Protein AF-A0A1Y1L0I5-F1 (afdb_monomer_lite)

InterPro domains:
  IPR011993 PH-like domain superfamily [G3DSA:2.30.29.30] (105-166)
  IPR036865 CRAL-TRIO lipid binding domain superfamily [G3DSA:3.40.525.10] (1-104)

Organism: Photinus pyralis (NCBI:txid7054)

Sequence (166 aa):
KIASRLWHEPFGLFIDATCYNGRSEPSDEFFSKLDLLTPSELSRNFSRIYIYNMNSAFKRCFRRLLRNSTRDGSSVFHPDNVEYYLIGSLQDLQVHFHLSQLHLPKETISVVTETRFMFQTITRLSKSKGKVEVVIKVGSQFLQITTVKKQEVLSGLRLSSVINDI

pLDDT: mean 91.81, std 6.01, range [60.41, 98.06]

Foldseek 3Di:
DVVVVVLVAADEDEAECPPVPLPPQDDLVVLVVVQVPDDPSNLVRHAEYEYEQAAPNNLVSVLSNQVNQVVDPSGSPDCVSYPYHAHYDPVSVVVPDDVVPDPDDPSSVQQHPFFDDKDAQDWDADPVPGTFGWIWTDGPPDIWTWGPDWDASDPPSPDTYIHIDD

Structure (mmCIF, N/CA/C/O backbone):
data_AF-A0A1Y1L0I5-F1
#
_entry.id   AF-A0A1Y1L0I5-F1
#
loop_
_atom_site.group_PDB
_atom_site.id
_atom_site.type_symbol
_atom_site.label_atom_id
_atom_site.label_alt_id
_atom_site.label_comp_id
_atom_site.label_asym_id
_atom_site.label_entity_id
_atom_site.label_seq_id
_atom_site.pdbx_PDB_ins_code
_atom_site.Cartn_x
_atom_site.Cartn_y
_atom_site.Cartn_z
_atom_site.occupancy
_atom_site.B_iso_or_equiv
_atom_site.auth_seq_id
_atom_site.auth_comp_id
_atom_site.auth_asym_id
_atom_site.auth_atom_id
_atom_site.pdbx_PDB_model_num
ATOM 1 N N . LYS A 1 1 ? 19.177 -12.044 -7.636 1.00 60.41 1 LYS A N 1
ATOM 2 C CA . LYS A 1 1 ? 19.109 -13.530 -7.598 1.00 60.41 1 LYS A CA 1
ATOM 3 C C . LYS A 1 1 ? 17.679 -14.077 -7.553 1.00 60.41 1 LYS A C 1
ATOM 5 O O . LYS A 1 1 ? 17.421 -15.006 -8.301 1.00 60.41 1 LYS A O 1
ATOM 10 N N . ILE A 1 2 ? 16.767 -13.560 -6.712 1.00 71.88 2 ILE A N 1
ATOM 11 C CA . ILE A 1 2 ? 15.364 -14.038 -6.681 1.00 71.88 2 ILE A CA 1
ATOM 12 C C . ILE A 1 2 ? 14.568 -13.467 -7.862 1.00 71.88 2 ILE A C 1
ATOM 14 O O . ILE A 1 2 ? 14.111 -14.231 -8.702 1.00 71.88 2 ILE A O 1
ATOM 18 N N . ALA A 1 3 ? 14.504 -12.136 -7.987 1.00 69.25 3 ALA A N 1
ATOM 19 C CA . ALA A 1 3 ? 13.774 -11.481 -9.077 1.00 69.25 3 ALA A CA 1
ATOM 20 C C . ALA A 1 3 ? 14.294 -11.875 -10.471 1.00 69.25 3 ALA A C 1
ATOM 22 O O . ALA A 1 3 ? 13.505 -12.064 -11.382 1.00 69.25 3 ALA A O 1
ATOM 23 N N . SER A 1 4 ? 15.603 -12.119 -10.610 1.00 73.38 4 SER A N 1
ATOM 24 C CA . SER A 1 4 ? 16.218 -12.545 -11.875 1.00 73.38 4 SER A CA 1
ATOM 25 C C . SER A 1 4 ? 15.695 -13.870 -12.431 1.00 73.38 4 SER A C 1
ATOM 27 O O . SER A 1 4 ? 15.874 -14.128 -13.610 1.00 73.38 4 SER A O 1
ATOM 29 N N . ARG A 1 5 ? 15.046 -14.708 -11.611 1.00 78.75 5 ARG A N 1
ATOM 30 C CA . ARG A 1 5 ? 14.373 -15.933 -12.079 1.00 78.75 5 ARG A CA 1
ATOM 31 C C . ARG A 1 5 ? 12.994 -15.660 -12.685 1.00 78.75 5 ARG A C 1
ATOM 33 O O . ARG A 1 5 ? 12.461 -16.526 -13.361 1.00 78.75 5 ARG A O 1
ATOM 40 N N . LEU A 1 6 ? 12.428 -14.487 -12.409 1.00 74.75 6 LEU A N 1
ATOM 41 C CA . LEU A 1 6 ? 11.088 -14.072 -12.821 1.00 74.75 6 LEU A CA 1
ATOM 42 C C . LEU A 1 6 ? 11.117 -13.101 -14.006 1.00 74.75 6 LEU A C 1
ATOM 44 O O . LEU A 1 6 ? 10.086 -12.865 -14.611 1.00 74.75 6 LEU A O 1
ATOM 48 N N . TRP A 1 7 ? 12.281 -12.557 -14.379 1.00 77.00 7 TRP A N 1
ATOM 49 C CA . TRP A 1 7 ? 12.391 -11.551 -15.446 1.00 77.00 7 TRP A CA 1
ATOM 50 C C . TRP A 1 7 ? 12.074 -12.064 -16.848 1.00 77.00 7 TRP A C 1
ATOM 52 O O . TRP A 1 7 ? 12.105 -11.275 -17.784 1.00 77.00 7 TRP A O 1
ATOM 62 N N . HIS A 1 8 ? 11.807 -13.355 -17.024 1.00 80.62 8 HIS A N 1
ATOM 63 C CA . HIS A 1 8 ? 11.489 -13.930 -18.330 1.00 80.62 8 HIS A CA 1
ATOM 64 C C . HIS A 1 8 ? 9.991 -13.875 -18.657 1.00 80.62 8 HIS A C 1
ATOM 66 O O . HIS A 1 8 ? 9.633 -14.021 -19.821 1.00 80.62 8 HIS A O 1
ATOM 72 N N . GLU A 1 9 ? 9.137 -13.614 -17.664 1.00 86.06 9 GLU A N 1
ATOM 73 C CA . GLU A 1 9 ? 7.683 -13.532 -17.814 1.00 86.06 9 GLU A CA 1
ATOM 74 C C . GLU A 1 9 ? 7.122 -12.327 -17.048 1.00 86.06 9 GLU A C 1
ATOM 76 O O . GLU A 1 9 ? 7.762 -11.857 -16.102 1.00 86.06 9 GLU A O 1
ATOM 81 N N . PRO A 1 10 ? 5.933 -11.813 -17.414 1.00 89.44 10 PRO A N 1
ATOM 82 C CA . PRO A 1 10 ? 5.298 -10.736 -16.671 1.00 89.44 10 PRO A CA 1
ATOM 83 C C . PRO A 1 10 ? 5.129 -11.087 -15.189 1.00 89.44 10 PRO A C 1
ATOM 85 O O . PRO A 1 10 ? 4.522 -12.098 -14.839 1.00 89.44 10 PRO A O 1
ATOM 88 N N . PHE A 1 11 ? 5.625 -10.225 -14.306 1.00 91.31 11 PHE A N 1
ATOM 89 C CA . PHE A 1 11 ? 5.533 -10.419 -12.862 1.00 91.31 11 PHE A CA 1
ATOM 90 C C . PHE A 1 11 ? 5.164 -9.118 -12.144 1.00 91.31 11 PHE A C 1
ATOM 92 O O . PHE A 1 11 ? 5.250 -8.016 -12.695 1.00 91.31 11 PHE A O 1
ATOM 99 N N . GLY A 1 12 ? 4.744 -9.258 -10.887 1.00 92.12 12 GLY A N 1
ATOM 100 C CA . GLY A 1 12 ? 4.438 -8.140 -10.006 1.00 92.12 12 GLY A CA 1
ATOM 101 C C . GLY A 1 12 ? 5.069 -8.302 -8.629 1.00 92.12 12 GLY A C 1
ATOM 102 O O . GLY A 1 12 ? 5.488 -9.394 -8.240 1.00 92.12 12 GLY A O 1
ATOM 103 N N . LEU A 1 13 ? 5.131 -7.201 -7.886 1.00 93.38 13 LEU A N 1
ATOM 104 C CA . LEU A 1 13 ? 5.576 -7.184 -6.497 1.00 93.38 13 LEU A CA 1
ATOM 105 C C . LEU A 1 13 ? 4.377 -7.006 -5.578 1.00 93.38 13 LEU A C 1
ATOM 107 O O . LEU A 1 13 ? 3.583 -6.086 -5.756 1.00 93.38 13 LEU A O 1
ATOM 111 N N . PHE A 1 14 ? 4.276 -7.868 -4.573 1.00 95.44 14 PHE A N 1
ATOM 112 C CA . PHE A 1 14 ? 3.344 -7.701 -3.469 1.00 95.44 14 PHE A CA 1
ATOM 113 C C . PHE A 1 14 ? 4.106 -7.204 -2.243 1.00 95.44 14 PHE A C 1
ATOM 115 O O . PHE A 1 14 ? 5.028 -7.865 -1.765 1.00 95.44 14 PHE A O 1
ATOM 122 N N . ILE A 1 15 ? 3.736 -6.024 -1.755 1.00 96.25 15 ILE A N 1
ATOM 123 C CA . ILE A 1 15 ? 4.339 -5.369 -0.601 1.00 96.25 15 ILE A CA 1
ATOM 124 C C . ILE A 1 15 ? 3.314 -5.366 0.524 1.00 96.25 15 ILE A C 1
ATOM 126 O O . ILE A 1 15 ? 2.327 -4.628 0.486 1.00 96.25 15 ILE A O 1
ATOM 130 N N . ASP A 1 16 ? 3.578 -6.172 1.543 1.00 95.56 16 ASP A N 1
ATOM 131 C CA . ASP A 1 16 ? 2.844 -6.115 2.796 1.00 95.56 16 ASP A CA 1
ATOM 132 C C . ASP A 1 16 ? 3.413 -4.994 3.677 1.00 95.56 16 ASP A C 1
ATOM 134 O O . ASP A 1 16 ? 4.530 -5.094 4.185 1.00 95.56 16 ASP A O 1
ATOM 138 N N . ALA A 1 17 ? 2.665 -3.898 3.822 1.00 96.19 17 ALA A N 1
ATOM 139 C CA . ALA A 1 17 ? 3.040 -2.763 4.664 1.00 96.19 17 ALA A CA 1
ATOM 140 C C . ALA A 1 17 ? 2.440 -2.844 6.081 1.00 96.19 17 ALA A C 1
ATOM 142 O O . ALA A 1 17 ? 2.544 -1.882 6.854 1.00 96.19 17 ALA A O 1
ATOM 143 N N . THR A 1 18 ? 1.834 -3.980 6.440 1.00 95.00 18 THR A N 1
ATOM 144 C CA . THR A 1 18 ? 1.279 -4.217 7.775 1.00 95.00 18 THR A CA 1
ATOM 145 C C . THR A 1 18 ? 2.350 -4.003 8.844 1.00 95.00 18 THR A C 1
ATOM 147 O O . THR A 1 18 ? 3.476 -4.482 8.725 1.00 95.00 18 THR A O 1
ATOM 150 N N . CYS A 1 19 ? 2.017 -3.237 9.887 1.00 94.00 19 CYS A N 1
ATOM 151 C CA . CYS A 1 19 ? 2.918 -2.910 11.001 1.00 94.00 19 CYS A CA 1
ATOM 152 C C . CYS A 1 19 ? 4.255 -2.242 10.605 1.00 94.00 19 CYS A C 1
ATOM 154 O O . CYS A 1 19 ? 5.183 -2.183 11.418 1.00 94.00 19 CYS A O 1
ATOM 156 N N . TYR A 1 20 ? 4.381 -1.693 9.388 1.00 95.00 20 TYR A N 1
ATOM 157 C CA . TYR A 1 20 ? 5.573 -0.941 8.996 1.00 95.00 20 TYR A CA 1
ATOM 158 C C . TYR A 1 20 ? 5.779 0.263 9.928 1.00 95.00 20 TYR A C 1
ATOM 160 O O . TYR A 1 20 ? 4.980 1.195 9.945 1.00 95.00 20 TYR A O 1
ATOM 168 N N . ASN A 1 21 ? 6.860 0.263 10.705 1.00 92.19 21 ASN A N 1
ATOM 169 C CA . ASN A 1 21 ? 7.051 1.225 11.799 1.00 92.19 21 ASN A CA 1
ATOM 170 C C . ASN A 1 21 ? 7.988 2.399 11.458 1.00 92.19 21 ASN A C 1
ATOM 172 O O . ASN A 1 21 ? 8.181 3.292 12.281 1.00 92.19 21 ASN A O 1
ATOM 176 N N . GLY A 1 22 ? 8.594 2.388 10.268 1.00 90.19 22 GLY A N 1
ATOM 177 C CA . GLY A 1 22 ? 9.494 3.433 9.781 1.00 90.19 22 GLY A CA 1
ATOM 178 C C . GLY A 1 22 ? 10.817 3.605 10.544 1.00 90.19 22 GLY A C 1
ATOM 179 O O . GLY A 1 22 ? 11.547 4.552 10.266 1.00 90.19 22 GLY A O 1
ATOM 180 N N . ARG A 1 23 ? 11.166 2.715 11.489 1.00 89.12 23 ARG A N 1
ATOM 181 C CA . ARG A 1 23 ? 12.423 2.813 12.263 1.00 89.12 23 ARG A CA 1
ATOM 182 C C . ARG A 1 23 ? 13.671 2.599 11.403 1.00 89.12 23 ARG A C 1
ATOM 184 O O . ARG A 1 23 ? 14.714 3.169 11.695 1.00 89.12 23 ARG A O 1
ATOM 191 N N . SER A 1 24 ? 13.551 1.800 10.349 1.00 83.75 24 SER A N 1
ATOM 192 C CA . SER A 1 24 ? 14.594 1.509 9.360 1.00 83.75 24 SER A CA 1
ATOM 193 C C . SER A 1 24 ? 14.197 2.025 7.972 1.00 83.75 24 SER A C 1
ATOM 195 O O . SER A 1 24 ? 14.304 1.318 6.969 1.00 83.75 24 SER A O 1
ATOM 197 N N . GLU A 1 25 ? 13.674 3.254 7.910 1.00 88.06 25 GLU A N 1
ATOM 198 C CA . GLU A 1 25 ? 13.352 3.897 6.634 1.00 88.06 25 GLU A CA 1
ATOM 199 C C . GLU A 1 25 ? 14.612 4.042 5.759 1.00 88.06 25 GLU A C 1
ATOM 201 O O . GLU A 1 25 ? 15.624 4.567 6.232 1.00 88.06 25 GLU A O 1
ATOM 206 N N . PRO A 1 26 ? 14.564 3.636 4.477 1.00 91.81 26 PRO A N 1
ATOM 207 C CA . PRO A 1 26 ? 15.665 3.879 3.555 1.00 91.81 26 PRO A CA 1
ATOM 208 C C . PRO A 1 26 ? 15.955 5.378 3.394 1.00 91.81 26 PRO A C 1
ATOM 210 O O . PRO A 1 26 ? 15.048 6.216 3.475 1.00 91.81 26 PRO A O 1
ATOM 213 N N . SER A 1 27 ? 17.213 5.736 3.135 1.00 92.69 27 SER A N 1
ATOM 214 C CA . SER A 1 27 ? 17.602 7.106 2.765 1.00 92.69 27 SER A CA 1
ATOM 215 C C . SER A 1 27 ? 17.134 7.454 1.344 1.00 92.69 27 SER A C 1
ATOM 217 O O . SER A 1 27 ? 16.726 6.579 0.587 1.00 92.69 27 SER A O 1
ATOM 219 N N . ASP A 1 28 ? 17.157 8.734 0.958 1.00 91.12 28 ASP A N 1
ATOM 220 C CA . ASP A 1 28 ? 16.775 9.118 -0.414 1.00 91.12 28 ASP A CA 1
ATOM 221 C C . ASP A 1 28 ? 17.762 8.555 -1.446 1.00 91.12 28 ASP A C 1
ATOM 223 O O . ASP A 1 28 ? 17.352 8.083 -2.503 1.00 91.12 28 ASP A O 1
ATOM 227 N N . GLU A 1 29 ? 19.048 8.495 -1.086 1.00 94.44 29 GLU A N 1
ATOM 228 C CA . GLU A 1 29 ? 20.100 7.886 -1.905 1.00 94.44 29 GLU A CA 1
ATOM 229 C C . GLU A 1 29 ? 19.820 6.407 -2.204 1.00 94.44 29 GLU A C 1
ATOM 231 O O . GLU A 1 29 ? 20.146 5.923 -3.287 1.00 94.44 29 GLU A O 1
ATOM 236 N N . PHE A 1 30 ? 19.182 5.684 -1.275 1.00 94.94 30 PHE A N 1
ATOM 237 C CA . PHE A 1 30 ? 18.771 4.305 -1.522 1.00 94.94 30 PHE A CA 1
ATOM 238 C C . PHE A 1 30 ? 17.793 4.212 -2.696 1.00 94.94 30 PHE A C 1
ATOM 240 O O . P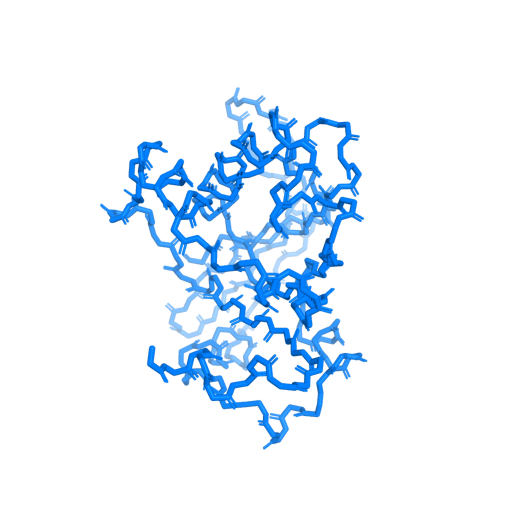HE A 1 30 ? 17.956 3.331 -3.533 1.00 94.94 30 PHE A O 1
ATOM 247 N N . PHE A 1 31 ? 16.809 5.112 -2.795 1.00 94.69 31 PHE A N 1
ATOM 248 C CA . PHE A 1 31 ? 15.840 5.084 -3.895 1.00 94.69 31 PHE A CA 1
ATOM 249 C C . PHE A 1 31 ? 16.487 5.430 -5.233 1.00 94.69 31 PHE A C 1
ATOM 251 O O . PHE A 1 31 ? 16.206 4.766 -6.226 1.00 94.69 31 PHE A O 1
ATOM 258 N N . SER A 1 32 ? 17.410 6.394 -5.254 1.00 92.38 32 SER A N 1
ATOM 259 C CA . SER A 1 32 ? 18.174 6.701 -6.466 1.00 92.38 32 SER A CA 1
ATOM 260 C C . SER A 1 32 ? 19.054 5.521 -6.898 1.00 92.38 32 SER A C 1
ATOM 262 O O . SER A 1 32 ? 19.099 5.188 -8.079 1.00 92.38 32 SER A O 1
ATOM 264 N N . LYS A 1 33 ? 19.708 4.833 -5.950 1.00 94.19 33 LYS A N 1
ATOM 265 C CA . LYS A 1 33 ? 20.481 3.610 -6.230 1.00 94.19 33 LYS A CA 1
ATOM 266 C C . LYS A 1 33 ? 19.598 2.455 -6.689 1.00 94.19 33 LYS A C 1
ATOM 268 O O . LYS A 1 33 ? 20.011 1.707 -7.565 1.00 94.19 33 LYS A O 1
ATOM 273 N N . LEU A 1 34 ? 18.413 2.296 -6.105 1.00 91.94 34 LEU A N 1
ATOM 274 C CA . LEU A 1 34 ? 17.464 1.256 -6.491 1.00 91.94 34 LEU A CA 1
ATOM 275 C C . LEU A 1 34 ? 17.072 1.401 -7.963 1.00 91.94 34 LEU A C 1
ATOM 277 O O . LEU A 1 34 ? 17.087 0.414 -8.690 1.00 91.94 34 LEU A O 1
ATOM 281 N N . ASP A 1 35 ? 16.774 2.622 -8.398 1.00 88.69 35 ASP A N 1
ATOM 282 C CA . ASP A 1 35 ? 16.423 2.923 -9.786 1.00 88.69 35 ASP A CA 1
ATOM 283 C C . ASP A 1 35 ? 17.613 2.680 -10.727 1.00 88.69 35 ASP A C 1
ATOM 285 O O . ASP A 1 35 ? 17.509 1.911 -11.676 1.00 88.69 35 ASP A O 1
ATOM 289 N N . LEU A 1 36 ? 18.790 3.220 -10.386 1.00 89.81 36 LEU A N 1
ATOM 290 C CA . LEU A 1 36 ? 20.014 3.078 -11.185 1.00 89.81 36 LEU A CA 1
ATOM 291 C C . LEU A 1 36 ? 20.462 1.618 -11.357 1.00 89.81 36 LEU A C 1
ATOM 293 O O . LEU A 1 36 ? 21.012 1.247 -12.390 1.00 89.81 36 LEU A O 1
ATOM 297 N N . LEU A 1 37 ? 20.276 0.798 -10.323 1.00 89.75 37 LEU A N 1
ATOM 298 C CA . LEU A 1 37 ? 20.673 -0.610 -10.321 1.00 89.75 37 LEU A CA 1
ATOM 299 C C . LEU A 1 37 ? 19.573 -1.537 -10.845 1.00 89.75 37 LEU A C 1
ATOM 301 O O . LEU A 1 37 ? 19.777 -2.753 -10.878 1.00 89.75 37 LEU A O 1
ATOM 305 N N . THR A 1 38 ? 18.413 -0.998 -11.227 1.00 87.38 38 THR A N 1
ATOM 306 C CA . THR A 1 38 ? 17.343 -1.786 -11.830 1.00 87.38 38 THR A CA 1
ATOM 307 C C . THR A 1 38 ? 17.740 -2.172 -13.258 1.00 87.38 38 THR A C 1
ATOM 309 O O . THR A 1 38 ? 17.964 -1.293 -14.088 1.00 87.38 38 THR A O 1
ATOM 312 N N . PRO A 1 39 ? 17.816 -3.473 -13.586 1.00 84.75 39 PRO A N 1
ATOM 313 C CA . PRO A 1 39 ? 18.160 -3.909 -14.938 1.00 84.75 39 PRO A CA 1
ATOM 314 C C . PRO A 1 39 ? 17.068 -3.545 -15.943 1.00 84.75 39 PRO A C 1
ATOM 316 O O . PRO A 1 39 ? 15.880 -3.621 -15.628 1.00 84.75 39 PRO A O 1
ATOM 319 N N . SER A 1 40 ? 17.446 -3.212 -17.174 1.00 80.00 40 SER A N 1
ATOM 320 C CA . SER A 1 40 ? 16.490 -2.861 -18.233 1.00 80.00 40 SER A CA 1
ATOM 321 C C . SER A 1 40 ? 15.608 -4.041 -18.653 1.00 80.00 40 SER A C 1
ATOM 323 O O . SER A 1 40 ? 14.501 -3.855 -19.145 1.00 80.00 40 SER A O 1
ATOM 325 N N . GLU A 1 41 ? 16.039 -5.279 -18.422 1.00 78.75 41 GLU A N 1
ATOM 326 C CA . GLU A 1 41 ? 15.209 -6.465 -18.630 1.00 78.75 41 GLU A CA 1
ATOM 327 C C . GLU A 1 41 ? 14.043 -6.515 -17.639 1.00 78.75 41 GLU A C 1
ATOM 329 O O . GLU A 1 41 ? 12.961 -6.998 -17.979 1.00 78.75 41 GLU A O 1
ATOM 334 N N . LEU A 1 42 ? 14.244 -5.977 -16.430 1.00 80.94 42 LEU A N 1
ATOM 335 C CA . LEU A 1 42 ? 13.216 -5.907 -15.399 1.00 80.94 42 LEU A CA 1
ATOM 336 C C . LEU A 1 42 ? 12.054 -5.030 -15.870 1.00 80.94 42 LEU A C 1
ATOM 338 O O . LEU A 1 42 ? 10.903 -5.427 -15.704 1.00 80.94 42 LEU A O 1
ATOM 342 N N . SER A 1 43 ? 12.334 -3.892 -16.511 1.00 77.19 43 SER A N 1
ATOM 343 C CA . SER A 1 43 ? 11.292 -2.955 -16.949 1.00 77.19 43 SER A CA 1
ATOM 344 C C . SER A 1 43 ? 10.387 -3.487 -18.054 1.00 77.19 43 SER A C 1
ATOM 346 O O . SER A 1 43 ? 9.274 -2.998 -18.211 1.00 77.19 43 SER A O 1
ATOM 348 N N . ARG A 1 44 ? 10.804 -4.530 -18.782 1.00 82.62 44 ARG A N 1
ATOM 349 C CA . ARG A 1 44 ? 9.968 -5.150 -19.823 1.00 82.62 44 ARG A CA 1
ATOM 350 C C . ARG A 1 44 ? 8.854 -6.024 -19.258 1.00 82.62 44 ARG A C 1
ATOM 352 O O . ARG A 1 44 ? 7.816 -6.158 -19.895 1.00 82.62 44 ARG A O 1
ATOM 359 N N . ASN A 1 45 ? 9.089 -6.638 -18.100 1.00 88.38 45 ASN A N 1
ATOM 360 C CA . ASN A 1 45 ? 8.215 -7.671 -17.543 1.00 88.38 45 ASN A CA 1
ATOM 361 C C . ASN A 1 45 ? 7.649 -7.310 -16.163 1.00 88.38 45 ASN A C 1
ATOM 363 O O . ASN A 1 45 ? 6.702 -7.943 -15.693 1.00 88.38 45 ASN A O 1
ATOM 367 N N . PHE A 1 46 ? 8.181 -6.283 -15.506 1.00 91.75 46 PHE A N 1
ATOM 368 C CA . PHE A 1 46 ? 7.644 -5.799 -14.246 1.00 91.75 46 PHE A CA 1
ATOM 369 C C . PHE A 1 46 ? 6.424 -4.910 -14.486 1.00 91.75 46 PHE A C 1
ATOM 371 O O . PHE A 1 46 ? 6.547 -3.760 -14.887 1.00 91.75 46 PHE A O 1
ATOM 378 N N . SER A 1 47 ? 5.238 -5.466 -14.253 1.00 92.25 47 SER A N 1
ATOM 379 C CA . SER A 1 47 ? 3.978 -4.860 -14.704 1.00 92.25 47 SER A CA 1
ATOM 380 C C . SER A 1 47 ? 3.131 -4.277 -13.579 1.00 92.25 47 SER A C 1
ATOM 382 O O . SER A 1 47 ? 2.331 -3.374 -13.824 1.00 92.25 47 SER A O 1
ATOM 384 N N . ARG A 1 48 ? 3.273 -4.784 -12.344 1.00 95.50 48 ARG A N 1
ATOM 385 C CA . ARG A 1 48 ? 2.365 -4.439 -11.238 1.00 95.50 48 ARG A CA 1
ATOM 386 C C . ARG A 1 48 ? 3.051 -4.342 -9.884 1.00 95.50 48 ARG A C 1
ATOM 388 O O . ARG A 1 48 ? 3.876 -5.182 -9.524 1.00 95.50 48 ARG A O 1
ATOM 395 N N . ILE A 1 49 ? 2.614 -3.380 -9.080 1.00 97.31 49 ILE A N 1
ATOM 396 C CA . ILE A 1 49 ? 2.945 -3.250 -7.662 1.00 97.31 49 ILE A CA 1
ATOM 397 C C . ILE A 1 49 ? 1.654 -3.232 -6.852 1.00 97.31 49 ILE A C 1
ATOM 399 O O . ILE A 1 49 ? 0.828 -2.330 -6.974 1.00 97.31 49 ILE A O 1
ATOM 403 N N . TYR A 1 50 ? 1.520 -4.202 -5.962 1.00 97.81 50 TYR A N 1
ATOM 404 C CA . TYR A 1 50 ? 0.458 -4.276 -4.974 1.00 97.81 50 TYR A CA 1
ATOM 405 C C . TYR A 1 50 ? 1.012 -3.823 -3.628 1.00 97.81 50 TYR A C 1
ATOM 407 O O . TYR A 1 50 ? 2.023 -4.346 -3.167 1.00 97.81 50 TYR A O 1
ATOM 415 N N . ILE A 1 51 ? 0.355 -2.862 -2.987 1.00 98.06 51 ILE A N 1
ATOM 416 C CA . ILE A 1 51 ? 0.680 -2.430 -1.626 1.00 98.06 51 ILE A CA 1
ATOM 417 C C . ILE A 1 51 ? -0.529 -2.719 -0.753 1.00 98.06 51 ILE A C 1
ATOM 419 O O . ILE A 1 51 ? -1.591 -2.132 -0.955 1.00 98.06 51 ILE A O 1
ATOM 423 N N . TYR A 1 52 ? -0.355 -3.599 0.224 1.00 97.31 52 TYR A N 1
ATOM 424 C CA . TYR A 1 52 ? -1.388 -3.967 1.180 1.00 97.31 52 TYR A CA 1
ATOM 425 C C . TYR A 1 52 ? -1.164 -3.279 2.529 1.00 97.31 52 TYR A C 1
ATOM 427 O O . TYR A 1 52 ? -0.025 -3.152 2.973 1.00 97.31 52 TYR A O 1
ATOM 435 N N . ASN A 1 53 ? -2.248 -2.843 3.183 1.00 96.19 53 ASN A N 1
ATOM 436 C CA . ASN A 1 53 ? -2.225 -2.248 4.529 1.00 96.19 53 ASN A CA 1
ATOM 437 C C . ASN A 1 53 ? -1.269 -1.050 4.668 1.00 96.19 53 ASN A C 1
ATOM 439 O O . ASN A 1 53 ? -0.483 -0.945 5.610 1.00 96.19 53 ASN A O 1
ATOM 443 N N . MET A 1 54 ? -1.351 -0.100 3.734 1.00 97.25 54 MET A N 1
ATOM 444 C CA . MET A 1 54 ? -0.579 1.139 3.830 1.00 97.25 54 MET A CA 1
ATOM 445 C C . MET A 1 54 ? -0.895 1.891 5.132 1.00 97.25 54 MET A C 1
ATOM 447 O O . MET A 1 54 ? -2.025 2.325 5.345 1.00 97.25 54 MET A O 1
ATOM 451 N N . ASN A 1 55 ? 0.125 2.136 5.953 1.00 96.69 55 ASN A N 1
ATOM 452 C CA . ASN A 1 55 ? 0.029 2.984 7.141 1.00 96.69 55 ASN A CA 1
ATOM 453 C C . ASN A 1 55 ? 0.699 4.355 6.930 1.00 96.69 55 ASN A C 1
ATOM 455 O O . ASN A 1 55 ? 1.295 4.631 5.883 1.00 96.69 55 ASN A O 1
ATOM 459 N N . SER A 1 56 ? 0.604 5.249 7.916 1.00 95.38 56 SER A N 1
ATOM 460 C CA . SER A 1 56 ? 1.141 6.611 7.817 1.00 95.38 56 SER A CA 1
ATOM 461 C C . SER A 1 56 ? 2.661 6.665 7.620 1.00 95.38 56 SER A C 1
ATOM 463 O O . SER A 1 56 ? 3.143 7.569 6.929 1.00 95.38 56 SER A O 1
ATOM 465 N N . ALA A 1 57 ? 3.413 5.733 8.214 1.00 96.06 57 ALA A N 1
ATOM 466 C CA . ALA A 1 57 ? 4.865 5.651 8.060 1.00 96.06 57 ALA A CA 1
ATOM 467 C C . ALA A 1 57 ? 5.228 5.148 6.656 1.00 96.06 57 ALA A C 1
ATOM 469 O O . ALA A 1 57 ? 5.952 5.823 5.923 1.00 96.06 57 ALA A O 1
ATOM 470 N N . PHE A 1 58 ? 4.620 4.048 6.209 1.00 97.56 58 PHE A N 1
ATOM 471 C CA . PHE A 1 58 ? 4.858 3.509 4.873 1.00 97.56 58 PHE A CA 1
ATOM 472 C C . PHE A 1 58 ? 4.450 4.503 3.786 1.00 97.56 58 PHE A C 1
ATOM 474 O O . PHE A 1 58 ? 5.197 4.711 2.838 1.00 97.56 58 PHE A O 1
ATOM 481 N N . LYS A 1 59 ? 3.325 5.215 3.951 1.00 96.50 59 LYS A N 1
ATOM 482 C CA . LYS A 1 59 ? 2.916 6.294 3.038 1.00 96.50 59 LYS A CA 1
ATOM 483 C C . LYS A 1 59 ? 4.017 7.345 2.867 1.00 96.50 59 LYS A C 1
ATOM 485 O O . LYS A 1 59 ? 4.225 7.845 1.763 1.00 96.50 59 LYS A O 1
ATOM 490 N N . ARG A 1 60 ? 4.710 7.718 3.950 1.00 95.25 60 ARG A N 1
ATOM 491 C CA . ARG A 1 60 ? 5.803 8.701 3.907 1.00 95.25 60 ARG A CA 1
ATOM 492 C C . ARG A 1 60 ? 6.992 8.168 3.111 1.00 95.25 60 ARG A C 1
ATOM 494 O O . ARG A 1 60 ? 7.492 8.900 2.259 1.00 95.25 60 ARG A O 1
ATOM 501 N N . CYS A 1 61 ? 7.388 6.926 3.371 1.00 96.62 61 CYS A N 1
ATOM 502 C CA . CYS A 1 61 ? 8.447 6.216 2.658 1.00 96.62 61 CYS A CA 1
ATOM 503 C C . CYS A 1 61 ? 8.111 6.057 1.163 1.00 96.62 61 CYS A C 1
ATOM 505 O O . CYS A 1 61 ? 8.854 6.516 0.300 1.00 96.62 61 CYS A O 1
ATOM 507 N N . PHE A 1 62 ? 6.924 5.538 0.848 1.00 97.06 62 PHE A N 1
ATOM 508 C CA . PHE A 1 62 ? 6.451 5.337 -0.520 1.00 97.06 62 PHE A CA 1
ATOM 509 C C . PHE A 1 62 ? 6.362 6.647 -1.310 1.00 97.06 62 PHE A C 1
ATOM 511 O O . PHE A 1 62 ? 6.769 6.717 -2.465 1.00 97.06 62 PHE A O 1
ATOM 518 N N . ARG A 1 63 ? 5.929 7.738 -0.671 1.00 96.12 63 ARG A N 1
ATOM 519 C CA . ARG A 1 63 ? 5.940 9.069 -1.289 1.00 96.12 63 ARG A CA 1
ATOM 520 C C . ARG A 1 63 ? 7.351 9.529 -1.686 1.00 96.12 63 ARG A C 1
ATOM 522 O O . ARG A 1 63 ? 7.468 10.298 -2.635 1.00 96.12 63 ARG A O 1
ATOM 529 N N . ARG A 1 64 ? 8.406 9.110 -0.977 1.00 95.75 64 ARG A N 1
ATOM 530 C CA . ARG A 1 64 ? 9.804 9.427 -1.331 1.00 95.75 64 ARG A CA 1
ATOM 531 C C . ARG A 1 64 ? 10.262 8.619 -2.545 1.00 95.75 64 ARG A C 1
ATOM 533 O O . ARG A 1 64 ? 10.825 9.220 -3.453 1.00 95.75 64 ARG A O 1
ATOM 540 N N . LEU A 1 65 ? 9.914 7.328 -2.612 1.00 95.81 65 LEU A N 1
ATOM 541 C CA . LEU A 1 65 ? 10.115 6.509 -3.815 1.00 95.81 65 LEU A CA 1
ATOM 542 C C . LEU A 1 65 ? 9.453 7.157 -5.038 1.00 95.81 65 LEU A C 1
ATOM 544 O O . LEU A 1 65 ? 10.136 7.409 -6.022 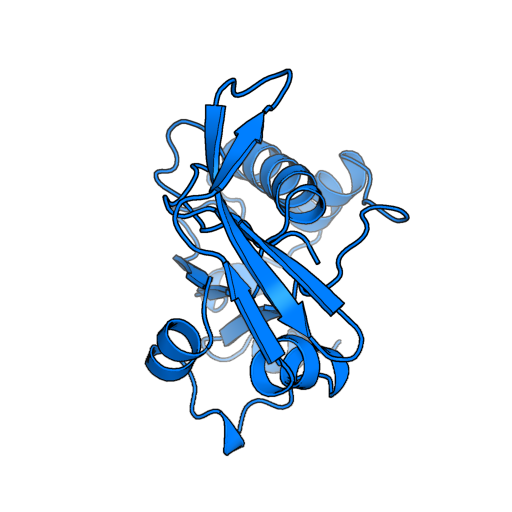1.00 95.81 65 LEU A O 1
ATOM 548 N N . LEU A 1 66 ? 8.160 7.496 -4.945 1.00 96.56 66 LEU A N 1
ATOM 549 C CA . LEU A 1 66 ? 7.425 8.106 -6.058 1.00 96.56 66 LEU A CA 1
ATOM 550 C C . LEU A 1 66 ? 8.039 9.439 -6.496 1.00 96.56 66 LEU A C 1
ATOM 552 O O . LEU A 1 66 ? 8.161 9.696 -7.681 1.00 96.56 66 LEU A O 1
ATOM 556 N N . ARG A 1 67 ? 8.473 10.287 -5.552 1.00 95.38 67 ARG A N 1
ATOM 557 C CA . ARG A 1 67 ? 9.162 11.544 -5.892 1.00 95.38 67 ARG A CA 1
ATOM 558 C C . ARG A 1 67 ? 10.477 11.325 -6.629 1.00 95.38 67 ARG A C 1
ATOM 560 O O . ARG A 1 67 ? 10.861 12.198 -7.401 1.00 95.38 67 ARG A O 1
ATOM 567 N N . ASN A 1 68 ? 11.193 10.244 -6.325 1.00 94.38 68 ASN A N 1
ATOM 568 C CA . ASN A 1 68 ? 12.418 9.897 -7.033 1.00 94.38 68 ASN A CA 1
ATOM 569 C C . ASN A 1 68 ? 12.087 9.369 -8.431 1.00 94.38 68 ASN A C 1
ATOM 571 O O . ASN A 1 68 ? 12.618 9.901 -9.398 1.00 94.38 68 ASN A O 1
ATOM 575 N N . SER A 1 69 ? 11.166 8.405 -8.535 1.00 94.31 69 SER A N 1
ATOM 576 C CA . SER A 1 69 ? 10.823 7.783 -9.815 1.00 94.31 69 SER A CA 1
ATOM 577 C C . SER A 1 69 ? 10.195 8.766 -10.797 1.00 94.31 69 SER A C 1
ATOM 579 O O . SER A 1 69 ? 10.535 8.746 -11.966 1.00 94.31 69 SER A O 1
ATOM 581 N N . THR A 1 70 ? 9.375 9.720 -10.346 1.00 95.19 70 THR A N 1
ATOM 582 C CA . THR A 1 70 ? 8.763 10.721 -11.243 1.00 95.19 70 THR A CA 1
ATOM 583 C C . THR A 1 70 ? 9.718 11.796 -11.761 1.00 95.19 70 THR A C 1
ATOM 585 O O . THR A 1 70 ? 9.295 12.680 -12.501 1.00 95.19 70 THR A O 1
ATOM 588 N N . ARG A 1 71 ? 10.990 11.796 -11.343 1.00 93.12 71 ARG A N 1
ATOM 589 C CA . ARG A 1 71 ? 12.014 12.677 -11.935 1.00 93.12 71 ARG A CA 1
ATOM 590 C C . ARG A 1 71 ? 12.574 12.112 -13.234 1.00 93.12 71 ARG A C 1
ATOM 592 O O . ARG A 1 71 ? 13.104 12.881 -14.030 1.00 93.12 71 ARG A O 1
ATOM 599 N N . ASP A 1 72 ? 12.459 10.803 -13.421 1.00 89.75 72 ASP A N 1
ATOM 600 C CA . ASP A 1 72 ? 12.960 10.078 -14.576 1.00 89.75 72 ASP A CA 1
ATOM 601 C C . ASP A 1 72 ? 11.820 9.260 -15.188 1.00 89.75 72 ASP A C 1
ATOM 603 O O . ASP A 1 72 ? 11.385 8.250 -14.637 1.00 89.75 72 ASP A O 1
ATOM 607 N N . GLY A 1 73 ? 11.337 9.688 -16.355 1.00 90.25 73 GLY A N 1
ATOM 608 C CA . GLY A 1 73 ? 10.271 8.983 -17.071 1.00 90.25 73 GLY A CA 1
ATOM 609 C C . GLY A 1 73 ? 10.641 7.553 -17.485 1.00 90.25 73 GLY A C 1
ATOM 610 O O . GLY A 1 73 ? 9.753 6.779 -17.829 1.00 90.25 73 GLY A O 1
ATOM 611 N N . SER A 1 74 ? 11.924 7.181 -17.441 1.00 90.50 74 SER A N 1
ATOM 612 C CA . SER A 1 74 ? 12.392 5.817 -17.704 1.00 90.50 74 SER A CA 1
ATOM 613 C C . SER A 1 74 ? 12.430 4.921 -16.461 1.00 90.50 74 SER A C 1
ATOM 615 O O . SER A 1 74 ? 12.601 3.708 -16.596 1.00 90.50 74 SER A O 1
ATOM 617 N N . SER A 1 75 ? 12.221 5.484 -15.263 1.00 93.06 75 SER A N 1
ATOM 618 C CA . SER A 1 75 ? 12.185 4.720 -14.016 1.00 93.06 75 SER A CA 1
ATOM 619 C C . SER A 1 75 ? 11.137 3.617 -14.095 1.00 93.06 75 SER A C 1
ATOM 621 O O . SER A 1 75 ? 9.969 3.864 -14.410 1.00 93.06 75 SER A O 1
ATOM 623 N N . VAL A 1 76 ? 11.510 2.393 -13.722 1.00 92.44 76 VAL A N 1
ATOM 624 C CA . VAL A 1 76 ? 10.545 1.286 -13.687 1.00 92.44 76 VAL A CA 1
ATOM 625 C C . VAL A 1 76 ? 9.456 1.498 -12.629 1.00 92.44 76 VAL A C 1
ATOM 627 O O . VAL A 1 76 ? 8.382 0.913 -12.697 1.00 92.44 76 VAL A O 1
ATOM 630 N N . PHE A 1 77 ? 9.735 2.334 -11.629 1.00 94.50 77 PHE A N 1
ATOM 631 C CA . PHE A 1 77 ? 8.800 2.681 -10.563 1.00 94.50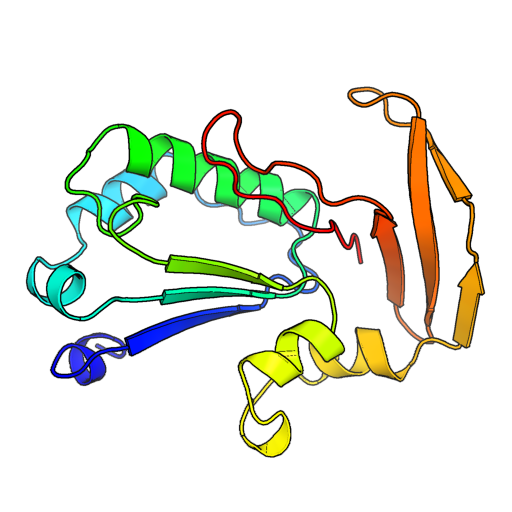 77 PHE A CA 1
ATOM 632 C C . PHE A 1 77 ? 7.991 3.942 -10.901 1.00 94.50 77 PHE A C 1
ATOM 634 O O . PHE A 1 77 ? 7.313 4.498 -10.031 1.00 94.50 77 PHE A O 1
ATOM 641 N N . HIS A 1 78 ? 8.093 4.459 -12.129 1.00 95.12 78 HIS A N 1
ATOM 642 C CA . HIS A 1 78 ? 7.229 5.537 -12.587 1.00 95.12 78 HIS A CA 1
ATOM 643 C C . HIS A 1 78 ? 5.788 5.006 -12.706 1.00 95.12 78 HIS A C 1
ATOM 645 O O . HIS A 1 78 ? 5.593 3.950 -13.305 1.00 95.12 78 HIS A O 1
ATOM 651 N N . PRO A 1 79 ? 4.760 5.710 -12.198 1.00 95.25 79 PRO A N 1
ATOM 652 C CA . PRO A 1 79 ? 3.363 5.266 -12.309 1.00 95.25 79 PRO A CA 1
ATOM 653 C C . PRO A 1 79 ? 2.841 5.063 -13.738 1.00 95.25 79 PRO A C 1
ATOM 655 O O . PRO A 1 79 ? 1.841 4.379 -13.917 1.00 95.25 79 PRO A O 1
ATOM 658 N N . ASP A 1 80 ? 3.514 5.638 -14.735 1.00 94.06 80 ASP A N 1
ATOM 659 C CA . ASP A 1 80 ? 3.195 5.423 -16.156 1.00 94.06 80 ASP A CA 1
ATOM 660 C C . ASP A 1 80 ? 3.800 4.119 -16.710 1.00 94.06 80 ASP A C 1
ATOM 662 O O . ASP A 1 80 ? 3.349 3.620 -17.737 1.00 94.06 80 ASP A O 1
ATOM 666 N N . ASN A 1 81 ? 4.799 3.555 -16.021 1.00 93.44 81 ASN A N 1
ATOM 667 C CA . ASN A 1 81 ? 5.532 2.359 -16.445 1.00 93.44 81 ASN A CA 1
ATOM 668 C C . ASN A 1 81 ? 5.118 1.098 -15.668 1.00 93.44 81 ASN A C 1
ATOM 670 O O . ASN A 1 81 ? 5.418 -0.010 -16.107 1.00 93.44 81 ASN A O 1
ATOM 674 N N . VAL A 1 82 ? 4.437 1.241 -14.523 1.00 94.75 82 VAL A N 1
ATOM 675 C CA . VAL A 1 82 ? 3.985 0.120 -13.685 1.00 94.75 82 VAL A CA 1
ATOM 676 C C . VAL A 1 82 ? 2.628 0.415 -13.040 1.00 94.75 82 VAL A C 1
ATOM 678 O O . VAL A 1 82 ? 2.394 1.500 -12.506 1.00 94.75 82 VAL A O 1
ATOM 681 N N . GLU A 1 83 ? 1.722 -0.566 -13.044 1.00 96.25 83 GLU A N 1
ATOM 682 C CA . GLU A 1 83 ? 0.401 -0.411 -12.428 1.00 96.25 83 GLU A CA 1
ATOM 683 C C . GLU A 1 83 ? 0.485 -0.523 -10.900 1.00 96.25 83 GLU A C 1
ATOM 685 O O . GLU A 1 83 ? 0.964 -1.521 -10.358 1.00 96.25 83 GLU A O 1
ATOM 690 N N . TYR A 1 84 ? -0.056 0.466 -10.188 1.00 97.62 84 TYR A N 1
ATOM 691 C CA . TYR A 1 84 ? -0.126 0.458 -8.727 1.00 97.62 84 TYR A CA 1
ATOM 692 C C . TYR A 1 84 ? -1.524 0.099 -8.214 1.00 97.62 84 TYR A C 1
ATOM 694 O O . TYR A 1 84 ? -2.501 0.799 -8.483 1.00 97.62 84 TYR A O 1
ATOM 702 N N . TYR A 1 85 ? -1.597 -0.917 -7.355 1.00 97.62 85 TYR A N 1
ATOM 703 C CA . TYR A 1 85 ? -2.801 -1.315 -6.627 1.00 97.62 85 TYR A CA 1
ATOM 704 C C . TYR A 1 85 ? -2.602 -1.068 -5.129 1.00 97.62 85 TYR A C 1
ATOM 706 O O . TYR A 1 85 ? -1.859 -1.782 -4.455 1.00 97.62 85 TYR A O 1
ATOM 714 N N . LEU A 1 86 ? -3.258 -0.031 -4.598 1.00 97.62 86 LEU A N 1
ATOM 715 C CA . LEU A 1 86 ? -3.194 0.331 -3.177 1.00 97.62 86 LEU A CA 1
ATOM 716 C C . LEU A 1 86 ? -4.394 -0.272 -2.432 1.00 97.62 86 LEU A C 1
ATOM 718 O O . LEU A 1 86 ? -5.502 0.270 -2.461 1.00 97.62 86 LEU A O 1
ATOM 722 N N . ILE A 1 87 ? -4.165 -1.421 -1.803 1.00 96.38 87 ILE A N 1
ATOM 723 C CA . ILE A 1 87 ? -5.185 -2.305 -1.238 1.00 96.38 87 ILE A CA 1
ATOM 724 C C . ILE A 1 87 ? -5.347 -2.011 0.259 1.00 96.38 87 ILE A C 1
ATOM 726 O O . ILE A 1 87 ? -4.422 -2.192 1.053 1.00 96.38 87 ILE A O 1
ATOM 730 N N . GLY A 1 88 ? -6.540 -1.551 0.647 1.00 91.56 88 GLY A N 1
ATOM 731 C CA . GLY A 1 88 ? -6.840 -1.111 2.016 1.00 91.56 88 GLY A CA 1
ATOM 732 C C . GLY A 1 88 ? -7.651 -2.099 2.857 1.00 91.56 88 GLY A C 1
ATOM 733 O O . GLY A 1 88 ? -7.854 -1.854 4.044 1.00 91.56 88 GLY A O 1
ATOM 734 N N . SER A 1 89 ? -8.150 -3.186 2.264 1.00 89.62 89 SER A N 1
ATOM 735 C CA . SER A 1 89 ? -8.991 -4.164 2.953 1.00 89.62 89 SER A CA 1
ATOM 736 C C . SER A 1 89 ? -8.759 -5.585 2.440 1.00 89.62 89 SER A C 1
ATOM 738 O O . SER A 1 89 ? -8.253 -5.788 1.338 1.00 89.62 89 SER A O 1
ATOM 740 N N . LEU A 1 90 ? -9.138 -6.587 3.241 1.00 89.12 90 LEU A N 1
ATOM 741 C CA . LEU A 1 90 ? -9.075 -7.993 2.828 1.00 89.12 90 LEU A CA 1
ATOM 742 C C . LEU A 1 90 ? -10.004 -8.289 1.638 1.00 89.12 90 LEU A C 1
ATOM 744 O O . LEU A 1 90 ? -9.682 -9.125 0.802 1.00 89.12 90 LEU A O 1
ATOM 748 N N . GLN A 1 91 ? -11.130 -7.580 1.541 1.00 89.75 91 GLN A N 1
ATOM 749 C CA . GLN A 1 91 ? -12.062 -7.740 0.429 1.00 89.75 91 GLN A CA 1
ATOM 750 C C . GLN A 1 91 ? -11.484 -7.187 -0.876 1.00 89.75 91 GLN A C 1
ATOM 752 O O . GLN A 1 91 ? -11.559 -7.856 -1.900 1.00 89.75 91 GLN A O 1
ATOM 757 N N . ASP A 1 92 ? -10.822 -6.028 -0.830 1.00 91.38 92 ASP A N 1
ATOM 758 C CA . ASP A 1 92 ? -10.082 -5.507 -1.988 1.00 91.38 92 ASP A CA 1
ATOM 759 C C . ASP A 1 92 ? -8.939 -6.457 -2.384 1.00 91.38 92 ASP A C 1
ATOM 761 O O . ASP A 1 92 ? -8.648 -6.632 -3.564 1.00 91.38 92 ASP A O 1
ATOM 765 N N . LEU A 1 93 ? -8.300 -7.108 -1.405 1.00 92.88 93 LEU A N 1
ATOM 766 C CA . LEU A 1 93 ? -7.234 -8.076 -1.657 1.00 92.88 93 LEU A CA 1
ATOM 767 C C . LEU A 1 93 ? -7.746 -9.313 -2.414 1.00 92.88 93 LEU A C 1
ATOM 769 O O . LEU A 1 93 ? -7.084 -9.781 -3.340 1.00 92.88 93 LEU A O 1
ATOM 773 N N . GLN A 1 94 ? -8.940 -9.799 -2.067 1.00 92.56 94 GLN A N 1
ATOM 774 C CA . GLN A 1 94 ? -9.597 -10.938 -2.721 1.00 92.56 94 GLN A CA 1
ATOM 775 C C . GLN A 1 94 ? -9.939 -10.695 -4.197 1.00 92.56 94 GLN A C 1
ATOM 777 O O . GLN A 1 94 ? -10.052 -11.656 -4.953 1.00 92.56 94 GLN A O 1
ATOM 782 N N . VAL A 1 95 ? -10.075 -9.435 -4.628 1.00 95.00 95 VAL A N 1
ATOM 783 C CA . VAL A 1 95 ? -10.304 -9.089 -6.045 1.00 95.00 95 VAL A CA 1
ATOM 784 C C . VAL A 1 95 ? -9.084 -9.424 -6.909 1.00 95.00 95 VAL A C 1
ATOM 786 O O . VAL A 1 95 ? -9.225 -9.704 -8.097 1.00 95.00 95 VAL A O 1
ATOM 789 N N . HIS A 1 96 ? -7.886 -9.417 -6.320 1.00 93.50 96 HIS A N 1
ATOM 790 C CA . HIS A 1 96 ? -6.628 -9.628 -7.038 1.00 93.50 96 HIS A CA 1
ATOM 791 C C . HIS A 1 96 ? -5.977 -10.984 -6.754 1.00 93.50 96 HIS A C 1
ATOM 793 O O . HIS A 1 96 ? -5.201 -11.463 -7.578 1.00 93.50 96 HIS A O 1
ATOM 799 N N . PHE A 1 97 ? -6.270 -11.598 -5.604 1.00 94.12 97 PHE A N 1
ATOM 800 C CA . PHE A 1 97 ? -5.610 -12.822 -5.160 1.00 94.12 97 PHE A CA 1
ATOM 801 C C . PHE A 1 97 ? -6.596 -13.835 -4.584 1.00 94.12 97 PHE A C 1
ATOM 803 O O . PHE A 1 97 ? -7.461 -13.508 -3.771 1.00 94.12 97 PHE A O 1
ATOM 810 N N . HIS A 1 98 ? -6.369 -15.110 -4.896 1.00 91.56 98 HIS A N 1
ATOM 811 C CA . HIS A 1 98 ? -6.932 -16.202 -4.113 1.00 91.56 98 HIS A CA 1
ATOM 812 C C . HIS A 1 98 ? -6.195 -16.276 -2.771 1.00 91.56 98 HIS A C 1
ATOM 814 O O . HIS A 1 98 ? -5.027 -16.660 -2.726 1.00 91.56 98 HIS A O 1
ATOM 820 N N . LEU A 1 99 ? -6.860 -15.918 -1.666 1.00 86.31 99 LEU A N 1
ATOM 821 C CA . LEU A 1 99 ? -6.205 -15.831 -0.350 1.00 86.31 99 LEU A CA 1
ATOM 822 C C . LEU A 1 99 ? -5.542 -17.138 0.100 1.00 86.31 99 LEU A C 1
ATOM 824 O O . LEU A 1 99 ? -4.539 -17.092 0.798 1.00 86.31 99 LEU A O 1
ATOM 828 N N . SER A 1 100 ? -6.060 -18.296 -0.319 1.00 85.50 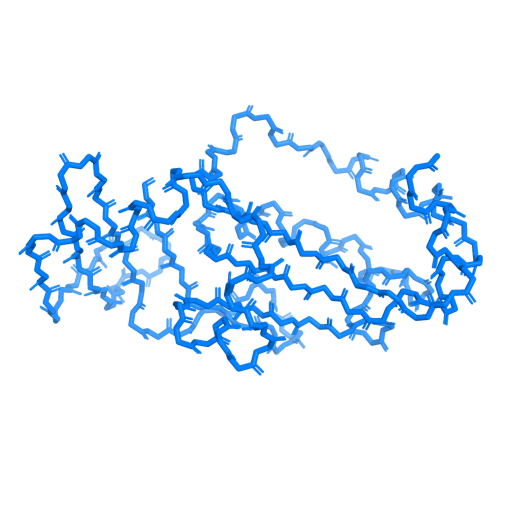100 SER A N 1
ATOM 829 C CA . SER A 1 100 ? -5.460 -19.604 -0.019 1.00 85.50 100 SER A CA 1
ATOM 830 C C . SER A 1 100 ? -4.086 -19.816 -0.665 1.00 85.50 100 SER A C 1
ATOM 832 O O . SER A 1 100 ? -3.338 -20.682 -0.226 1.00 85.50 100 SER A O 1
ATOM 834 N N . GLN A 1 101 ? -3.759 -19.050 -1.708 1.00 87.12 101 GLN A N 1
ATOM 835 C CA . GLN A 1 101 ? -2.471 -19.084 -2.405 1.00 87.12 101 GLN A CA 1
ATOM 836 C C . GLN A 1 101 ? -1.540 -17.950 -1.953 1.00 87.12 101 GLN A C 1
ATOM 838 O O . GLN A 1 101 ? -0.351 -17.951 -2.282 1.00 87.12 101 GLN A O 1
ATOM 843 N N . LEU A 1 102 ? -2.064 -16.980 -1.197 1.00 86.19 102 LEU A N 1
ATOM 844 C CA . LEU A 1 102 ? -1.297 -15.851 -0.697 1.00 86.19 102 LEU A CA 1
ATOM 845 C C . LEU A 1 102 ? -0.714 -16.194 0.676 1.00 86.19 102 LEU A C 1
ATOM 847 O O . LEU A 1 102 ? -1.412 -16.237 1.686 1.00 86.19 102 LEU A O 1
ATOM 851 N N . HIS A 1 103 ? 0.595 -16.421 0.710 1.00 88.31 103 HIS A N 1
ATOM 852 C CA . HIS A 1 103 ? 1.331 -16.753 1.929 1.00 88.31 103 HIS A CA 1
ATOM 853 C C . HIS A 1 103 ? 1.607 -15.494 2.766 1.00 88.31 103 HIS A C 1
ATOM 855 O O . HIS A 1 103 ? 2.747 -15.041 2.869 1.00 88.31 103 HIS A O 1
ATOM 861 N N . LEU A 1 104 ? 0.554 -14.897 3.329 1.00 89.69 104 LEU A N 1
ATOM 862 C CA . LEU A 1 104 ? 0.688 -13.746 4.222 1.00 89.69 104 LEU A CA 1
ATOM 863 C C . LEU A 1 104 ? 1.301 -14.155 5.572 1.00 89.69 104 LEU A C 1
ATOM 865 O O . LEU A 1 104 ? 1.005 -15.247 6.070 1.00 89.69 104 LEU A O 1
ATOM 869 N N . PRO A 1 105 ? 2.103 -13.276 6.205 1.00 91.62 105 PRO A N 1
ATOM 870 C CA . PRO A 1 105 ? 2.518 -13.458 7.591 1.00 91.62 105 PRO A CA 1
ATOM 871 C C . PRO A 1 105 ? 1.309 -13.659 8.512 1.00 91.62 105 PRO A C 1
ATOM 873 O O . PRO A 1 105 ? 0.247 -13.061 8.306 1.00 91.62 105 PRO A O 1
ATOM 876 N N . LYS A 1 106 ? 1.464 -14.486 9.553 1.00 89.19 106 LYS A N 1
ATOM 877 C CA . LYS A 1 106 ? 0.372 -14.778 10.498 1.00 89.19 106 LYS A CA 1
ATOM 878 C C . LYS A 1 106 ? -0.112 -13.510 11.193 1.00 89.19 106 LYS A C 1
ATOM 880 O O . LYS A 1 106 ? -1.308 -13.356 11.415 1.00 89.19 106 LYS A O 1
ATOM 885 N N . GLU A 1 107 ? 0.814 -12.603 11.476 1.00 88.38 107 GLU A N 1
ATOM 886 C CA . GLU A 1 107 ? 0.570 -11.293 12.066 1.00 88.38 107 GLU A CA 1
ATOM 887 C C . GLU A 1 107 ? -0.325 -10.433 11.161 1.00 88.38 107 GLU A C 1
ATOM 889 O O . GLU A 1 107 ? -1.235 -9.762 11.638 1.00 88.38 107 GLU A O 1
ATOM 894 N N . THR A 1 108 ? -0.134 -10.497 9.841 1.00 92.00 108 THR A N 1
ATOM 895 C CA . THR A 1 108 ? -0.973 -9.762 8.886 1.00 92.00 108 THR A CA 1
ATOM 896 C C . THR A 1 108 ? -2.397 -10.295 8.844 1.00 92.00 108 THR A C 1
ATOM 898 O O . THR A 1 108 ? -3.356 -9.523 8.774 1.00 92.00 108 THR A O 1
ATOM 901 N N . ILE A 1 109 ? -2.554 -11.615 8.931 1.00 89.19 109 ILE A N 1
ATOM 902 C CA . ILE A 1 109 ? -3.871 -12.252 8.981 1.00 89.19 109 ILE A CA 1
ATOM 903 C C . ILE A 1 109 ? -4.575 -11.898 10.300 1.00 89.19 109 ILE A C 1
ATOM 905 O O . ILE A 1 109 ? -5.735 -11.477 10.276 1.00 89.19 109 ILE A O 1
ATOM 909 N N . SER A 1 110 ? -3.874 -12.003 11.436 1.00 88.25 110 SER A N 1
ATOM 910 C CA . SER A 1 110 ? -4.456 -11.795 12.768 1.00 88.25 110 SER A CA 1
ATOM 911 C C . SER A 1 110 ? -4.951 -10.367 12.992 1.00 88.25 110 SER A C 1
ATOM 913 O O . SER A 1 110 ? -6.010 -10.185 13.596 1.00 88.25 110 SER A O 1
ATOM 915 N N . VAL A 1 111 ? -4.271 -9.359 12.427 1.00 89.75 111 VAL A N 1
ATOM 916 C CA . VAL A 1 111 ? -4.742 -7.962 12.414 1.00 89.75 111 VAL A CA 1
ATOM 917 C C . VAL A 1 111 ? -6.187 -7.871 11.916 1.00 89.75 111 VAL A C 1
ATOM 919 O O . VAL A 1 111 ? -6.996 -7.146 12.492 1.00 89.75 111 VAL A O 1
ATOM 922 N N . VAL A 1 112 ? -6.548 -8.607 10.864 1.00 83.50 112 VAL A N 1
ATOM 923 C CA . VAL A 1 112 ? -7.897 -8.543 10.290 1.00 83.50 112 VAL A CA 1
ATOM 924 C C . VAL A 1 112 ? -8.864 -9.461 11.035 1.00 83.50 112 VAL A C 1
ATOM 926 O O . VAL A 1 112 ? -9.965 -9.030 11.383 1.00 83.50 112 VAL A O 1
ATOM 929 N N . THR A 1 113 ? -8.472 -10.709 11.294 1.00 85.75 113 THR A N 1
ATOM 930 C CA . THR A 1 113 ? -9.386 -11.747 11.794 1.00 85.75 113 THR A CA 1
ATOM 931 C C . THR A 1 113 ? -9.709 -11.630 13.281 1.00 85.75 113 THR A C 1
ATOM 933 O O . THR A 1 113 ? -10.733 -12.147 13.712 1.00 85.75 113 THR A O 1
ATOM 936 N N . GLU A 1 114 ? -8.880 -10.949 14.076 1.00 89.31 114 GLU A N 1
ATOM 937 C CA . GLU A 1 114 ? -9.046 -10.866 15.535 1.00 89.31 114 GLU A CA 1
ATOM 938 C C . GLU A 1 114 ? -9.674 -9.554 16.026 1.00 89.31 114 GLU A C 1
ATOM 940 O O . GLU A 1 114 ? -9.522 -9.190 17.195 1.00 89.31 114 GLU A O 1
ATOM 945 N N . THR A 1 115 ? -10.377 -8.821 15.160 1.00 92.19 115 THR A N 1
ATOM 946 C CA . THR A 1 115 ? -11.107 -7.610 15.566 1.00 92.19 115 THR A CA 1
ATOM 947 C C . THR A 1 115 ? -12.266 -7.978 16.499 1.00 92.19 115 THR A C 1
ATOM 949 O O . THR A 1 115 ? -13.144 -8.748 16.124 1.00 92.19 115 THR A O 1
ATOM 952 N N . ARG A 1 116 ? -12.300 -7.396 17.704 1.00 94.81 116 ARG A N 1
ATOM 953 C CA . ARG A 1 116 ? -13.343 -7.634 18.720 1.00 94.81 116 ARG A CA 1
ATOM 954 C C . ARG A 1 116 ? -14.366 -6.510 18.782 1.00 94.81 116 ARG A C 1
ATOM 956 O O . ARG A 1 116 ? -15.557 -6.762 18.914 1.00 94.81 116 ARG A O 1
ATOM 963 N N . PHE A 1 117 ? -13.895 -5.271 18.676 1.00 96.56 117 PHE A N 1
ATOM 964 C CA . PHE A 1 117 ? -14.740 -4.082 18.708 1.00 96.56 117 PHE A CA 1
ATOM 965 C C . PHE A 1 117 ? -14.425 -3.184 17.521 1.00 96.56 117 PHE A C 1
ATOM 967 O O . PHE A 1 117 ? -13.267 -3.037 17.129 1.00 96.56 117 PHE A O 1
ATOM 974 N N . MET A 1 118 ? -15.455 -2.555 16.966 1.00 96.44 118 MET A N 1
ATOM 975 C CA . MET A 1 118 ? -15.322 -1.602 15.874 1.00 96.44 118 MET A CA 1
ATOM 976 C C . MET A 1 118 ? -16.128 -0.349 16.198 1.00 96.44 118 MET A C 1
ATOM 978 O O . MET A 1 118 ? -17.342 -0.407 16.366 1.00 96.44 118 MET A O 1
ATOM 982 N N . PHE A 1 119 ? -15.441 0.785 16.245 1.00 97.19 119 PHE A N 1
ATOM 983 C CA . PHE A 1 119 ? -16.023 2.100 16.462 1.00 97.19 119 PHE A CA 1
ATOM 984 C C . PHE A 1 119 ? -15.999 2.870 15.147 1.00 97.19 119 PHE A C 1
ATOM 986 O O . PHE A 1 119 ? -14.935 3.149 14.586 1.00 97.19 119 PHE A O 1
ATOM 993 N N . GLN A 1 120 ? -17.184 3.191 14.642 1.00 94.75 120 GLN A N 1
ATOM 994 C CA . GLN A 1 120 ? -17.367 3.966 13.419 1.00 94.75 120 GLN A CA 1
ATOM 995 C C . GLN A 1 120 ? -17.582 5.448 13.751 1.00 94.75 120 GLN A C 1
ATOM 997 O O . GLN A 1 120 ? -17.791 5.809 14.908 1.00 94.75 120 GLN A O 1
ATOM 1002 N N . THR A 1 121 ? -17.539 6.318 12.737 1.00 90.00 121 THR A N 1
ATOM 1003 C CA . THR A 1 121 ? -17.805 7.769 12.867 1.00 90.00 121 THR A CA 1
ATOM 1004 C C . THR A 1 121 ? -16.871 8.518 13.830 1.00 90.00 121 THR A C 1
ATOM 1006 O O . THR A 1 121 ? -17.244 9.526 14.426 1.00 90.00 121 THR A O 1
ATOM 1009 N N . ILE A 1 122 ? -15.626 8.058 13.976 1.00 97.25 122 ILE A N 1
ATOM 1010 C CA . ILE A 1 122 ? -14.643 8.717 14.839 1.00 97.25 122 ILE A CA 1
ATOM 1011 C C . ILE A 1 122 ? -13.934 9.829 14.064 1.00 97.25 122 ILE A C 1
ATOM 1013 O O . ILE A 1 122 ? -13.529 9.655 12.917 1.00 97.25 122 ILE A O 1
ATOM 1017 N N . THR A 1 123 ? -13.734 10.979 14.707 1.00 96.94 123 THR A N 1
ATOM 1018 C CA . THR A 1 123 ? -12.924 12.070 14.150 1.00 96.94 123 THR A CA 1
ATOM 1019 C C . THR A 1 123 ? -11.559 12.108 14.828 1.00 96.94 123 THR A C 1
ATOM 1021 O O . THR A 1 123 ? -11.441 12.468 15.997 1.00 96.94 123 THR A O 1
ATOM 1024 N N . ARG A 1 124 ? -10.500 11.789 14.079 1.00 95.12 124 ARG A N 1
ATOM 1025 C CA . ARG A 1 124 ? -9.110 11.990 14.500 1.00 95.12 124 ARG A CA 1
ATOM 1026 C C . ARG A 1 124 ? -8.706 13.440 14.257 1.00 95.12 124 ARG A C 1
ATOM 1028 O O . ARG A 1 124 ? -8.834 13.950 13.145 1.00 95.12 124 ARG A O 1
ATOM 1035 N N . LEU A 1 125 ? -8.138 14.082 15.273 1.00 94.69 125 LEU A N 1
ATOM 1036 C CA . LEU A 1 125 ? -7.521 15.400 15.136 1.00 94.69 125 LEU A CA 1
ATOM 1037 C C . LEU A 1 125 ? -6.054 15.244 14.714 1.00 94.69 125 LEU A C 1
ATOM 1039 O O . LEU A 1 125 ? -5.254 14.598 15.389 1.00 94.69 125 LEU A O 1
ATOM 1043 N N . SER A 1 126 ? -5.696 15.823 13.574 1.00 88.62 126 SER A N 1
ATOM 1044 C CA . SER A 1 126 ? -4.346 15.845 13.017 1.00 88.62 126 SER A CA 1
ATOM 1045 C C . SER A 1 126 ? -3.824 17.275 12.980 1.00 88.62 126 SER A C 1
ATOM 1047 O O . SER A 1 126 ? -4.489 18.164 12.455 1.00 88.62 126 SER A O 1
ATOM 1049 N N . LYS A 1 127 ? -2.589 17.488 13.450 1.00 87.88 127 LYS A N 1
ATOM 1050 C CA . LYS A 1 127 ? -1.932 18.804 13.376 1.00 87.88 127 LYS A CA 1
ATOM 1051 C C . LYS A 1 127 ? -1.798 19.322 11.939 1.00 87.88 127 LYS A C 1
ATOM 1053 O O . LYS A 1 127 ? -1.893 20.519 11.722 1.00 87.88 127 LYS A O 1
ATOM 1058 N N . SER A 1 128 ? -1.572 18.433 10.971 1.00 85.00 128 SER A N 1
ATOM 1059 C CA . SER A 1 128 ? -1.319 18.809 9.573 1.00 85.00 128 SER A CA 1
ATOM 1060 C C . SER A 1 128 ? -2.527 18.655 8.655 1.00 85.00 128 SER A C 1
ATOM 1062 O O . SER A 1 128 ? -2.588 19.322 7.630 1.00 85.00 128 SER A O 1
ATOM 1064 N N . LYS A 1 129 ? -3.472 17.768 8.989 1.00 85.44 129 LYS A N 1
ATOM 1065 C CA . LYS A 1 129 ? -4.645 17.473 8.147 1.00 85.44 129 LYS A CA 1
ATOM 1066 C C . LYS A 1 129 ? -5.970 17.946 8.747 1.00 85.44 129 LYS A C 1
ATOM 1068 O O . LYS A 1 129 ? -7.012 17.721 8.146 1.00 85.44 129 LYS A O 1
ATOM 1073 N N . GLY A 1 130 ? -5.954 18.555 9.932 1.00 92.19 130 GLY A N 1
ATOM 1074 C CA . GLY A 1 130 ? -7.171 18.944 10.638 1.00 92.19 130 GLY A CA 1
ATOM 1075 C C . GLY A 1 130 ? -7.989 17.729 11.084 1.00 92.19 130 GLY A C 1
ATOM 1076 O O . GLY A 1 130 ? -7.446 16.774 11.640 1.00 92.19 130 GLY A O 1
ATOM 1077 N N . LYS A 1 131 ? -9.304 17.770 10.863 1.00 95.06 131 LYS A N 1
ATOM 1078 C CA . LYS A 1 131 ? -10.236 16.696 11.234 1.00 95.06 131 LYS A CA 1
ATOM 1079 C C . LYS A 1 131 ? -10.247 15.609 10.159 1.00 95.06 131 LYS A C 1
ATOM 1081 O O . LYS A 1 131 ? -10.513 15.894 8.996 1.00 95.06 131 LYS A O 1
ATOM 1086 N N . VAL A 1 132 ? -9.976 14.366 10.550 1.00 95.31 132 VAL A N 1
ATOM 1087 C CA . VAL A 1 132 ? -9.963 13.204 9.652 1.00 95.31 132 VAL A CA 1
ATOM 1088 C C . VAL A 1 132 ? -10.926 12.147 10.177 1.00 95.31 132 VAL A C 1
ATOM 1090 O O . VAL A 1 132 ? -10.787 11.697 11.311 1.00 95.31 132 VAL A O 1
ATOM 1093 N N . GLU A 1 133 ? -11.874 11.728 9.346 1.00 97.44 133 GLU A N 1
ATOM 1094 C CA . GLU A 1 133 ? -12.788 10.627 9.664 1.00 97.44 133 GLU A CA 1
ATOM 1095 C C . GLU A 1 133 ? -12.040 9.290 9.645 1.00 97.44 133 GLU A C 1
ATOM 1097 O O . GLU A 1 133 ? -11.344 8.957 8.675 1.00 97.44 133 GLU A O 1
ATOM 1102 N N . VAL A 1 134 ? -12.184 8.524 10.723 1.00 97.50 134 VAL A N 1
ATOM 1103 C CA . VAL A 1 134 ? -11.542 7.225 10.921 1.00 97.50 134 VAL A CA 1
ATOM 1104 C C . VAL A 1 134 ? -12.518 6.204 11.510 1.00 97.50 134 VAL A C 1
ATOM 1106 O O . VAL A 1 134 ? -13.522 6.541 12.139 1.00 97.50 134 VAL A O 1
ATOM 1109 N N . VAL A 1 135 ? -12.185 4.936 11.313 1.00 97.31 135 VAL A N 1
ATOM 1110 C CA . VAL A 1 135 ? -12.736 3.781 12.017 1.00 97.31 135 VAL A CA 1
ATOM 1111 C C . VAL A 1 135 ? -11.653 3.271 12.956 1.00 97.31 135 VAL A C 1
ATOM 1113 O O . VAL A 1 135 ? -10.503 3.113 12.542 1.00 97.31 135 VAL A O 1
ATOM 1116 N N . ILE A 1 136 ? -12.014 3.010 14.210 1.00 97.81 136 ILE A N 1
ATOM 1117 C CA . ILE A 1 136 ? -11.117 2.380 15.180 1.00 97.81 136 ILE A CA 1
ATOM 1118 C C . ILE A 1 136 ? -11.548 0.927 15.354 1.00 97.81 136 ILE A C 1
ATOM 1120 O O . ILE A 1 136 ? -12.693 0.664 15.718 1.00 97.81 136 ILE A O 1
ATOM 1124 N N . LYS A 1 137 ? -10.641 -0.018 15.107 1.00 96.88 137 LYS A N 1
ATOM 1125 C CA . LYS A 1 137 ? -10.865 -1.448 15.346 1.00 96.88 137 LYS A CA 1
ATOM 1126 C C . LYS A 1 137 ? -9.950 -1.910 16.469 1.00 96.88 137 LYS A C 1
ATOM 1128 O O . LYS A 1 137 ? -8.737 -1.752 16.380 1.00 96.88 137 LYS A O 1
ATOM 1133 N N . VAL A 1 138 ? -10.529 -2.478 17.516 1.00 97.25 138 VAL A N 1
ATOM 1134 C CA . VAL A 1 138 ? -9.799 -3.019 18.664 1.00 97.25 138 VAL A CA 1
ATOM 1135 C C . VAL A 1 138 ? -9.818 -4.535 18.553 1.00 97.25 138 VAL A C 1
ATOM 1137 O O . VAL A 1 138 ? -10.883 -5.149 18.645 1.00 97.25 138 VAL A O 1
ATOM 1140 N N . GLY A 1 139 ? -8.656 -5.132 18.313 1.00 95.00 139 GLY A N 1
ATOM 1141 C CA . GLY A 1 139 ? -8.469 -6.577 18.309 1.00 95.00 139 GLY A CA 1
ATOM 1142 C C . GLY A 1 139 ? -7.892 -7.107 19.619 1.00 95.00 139 GLY A C 1
ATOM 1143 O O . GLY A 1 139 ? -7.759 -6.377 20.598 1.00 95.00 139 GLY A O 1
ATOM 1144 N N . SER A 1 140 ? -7.539 -8.393 19.637 1.00 92.00 140 SER A N 1
ATOM 1145 C CA . SER A 1 140 ? -6.881 -9.016 20.799 1.00 92.00 140 SER A CA 1
ATOM 1146 C C . SER A 1 140 ? -5.478 -8.458 21.053 1.00 92.00 140 SER A C 1
ATOM 1148 O O . SER A 1 140 ? -5.074 -8.320 22.203 1.00 92.00 140 SER A O 1
ATOM 1150 N N . GLN A 1 141 ? -4.737 -8.172 19.977 1.00 92.31 141 GLN A N 1
ATOM 1151 C CA . GLN A 1 141 ? -3.329 -7.755 20.025 1.00 92.31 141 GLN A CA 1
ATOM 1152 C C . GLN A 1 141 ? -3.075 -6.396 19.364 1.00 92.31 141 GLN A C 1
ATOM 1154 O O . GLN A 1 141 ? -2.087 -5.739 19.677 1.00 92.31 141 GLN A O 1
ATOM 1159 N N . PHE A 1 142 ? -3.964 -5.969 18.463 1.00 94.81 142 PHE A N 1
ATOM 1160 C CA . PHE A 1 142 ? -3.746 -4.807 17.606 1.00 94.81 142 PHE A CA 1
ATOM 1161 C C . PHE A 1 142 ? -4.867 -3.782 17.746 1.00 94.81 142 PHE A C 1
ATOM 1163 O O . PHE A 1 142 ? -6.043 -4.134 17.877 1.00 94.81 142 PHE A O 1
ATOM 1170 N N . LEU A 1 143 ? -4.497 -2.507 17.657 1.00 95.75 143 LEU A N 1
ATOM 1171 C CA . LEU A 1 143 ? -5.416 -1.386 17.525 1.00 95.75 143 LEU A CA 1
ATOM 1172 C C . LEU A 1 143 ? -5.245 -0.804 16.129 1.00 95.75 143 LEU A C 1
ATOM 1174 O O . LEU A 1 143 ? -4.191 -0.276 15.811 1.00 95.75 143 LEU A O 1
ATOM 1178 N N . GLN A 1 144 ? -6.289 -0.851 15.315 1.00 96.62 144 GLN A N 1
ATOM 1179 C CA . GLN A 1 144 ? -6.251 -0.277 13.977 1.00 96.62 144 GLN A CA 1
ATOM 1180 C C . GLN A 1 144 ? -6.988 1.054 13.958 1.00 96.62 144 GLN A C 1
ATOM 1182 O O . GLN A 1 144 ? -8.131 1.147 14.412 1.00 96.62 144 GLN A O 1
ATOM 1187 N N . ILE A 1 145 ? -6.363 2.071 13.379 1.00 96.81 145 ILE A N 1
ATOM 1188 C CA . ILE A 1 145 ? -6.972 3.362 13.077 1.00 96.81 145 ILE A CA 1
ATOM 1189 C C . ILE A 1 145 ? -6.960 3.519 11.562 1.00 96.81 145 ILE A C 1
ATOM 1191 O O . ILE A 1 145 ? -5.964 3.923 10.956 1.00 96.81 145 ILE A O 1
ATOM 1195 N N . THR A 1 146 ? -8.093 3.196 10.951 1.00 96.94 146 THR A N 1
ATOM 1196 C CA . THR A 1 146 ? -8.258 3.192 9.501 1.00 96.94 146 THR A CA 1
ATOM 1197 C C . THR A 1 146 ? -8.984 4.454 9.052 1.00 96.94 146 THR A C 1
ATOM 1199 O O . THR A 1 146 ? -10.035 4.790 9.587 1.00 96.94 146 THR A O 1
ATOM 1202 N N . THR A 1 147 ? -8.476 5.177 8.061 1.00 96.75 147 THR A N 1
ATOM 1203 C CA . THR A 1 147 ? -9.185 6.349 7.520 1.00 96.75 147 THR A CA 1
ATOM 1204 C C . THR A 1 147 ? -10.451 5.923 6.779 1.00 96.75 147 THR A C 1
ATOM 1206 O O . THR A 1 147 ? -10.455 4.892 6.126 1.00 96.75 147 THR A O 1
ATOM 1209 N N . VAL A 1 148 ? -11.528 6.706 6.824 1.00 95.50 148 VAL A N 1
ATOM 1210 C CA . VAL A 1 148 ? -12.748 6.366 6.060 1.00 95.50 148 VAL A CA 1
ATOM 1211 C C . VAL A 1 148 ? -12.546 6.647 4.571 1.00 95.50 148 VAL A C 1
ATOM 1213 O O . VAL A 1 148 ? -12.860 5.825 3.714 1.00 95.50 148 VAL A O 1
ATOM 1216 N N . LYS A 1 149 ? -11.977 7.813 4.252 1.00 94.31 149 LYS A N 1
ATOM 1217 C CA . LYS A 1 149 ? -11.711 8.238 2.874 1.00 94.31 149 LYS A CA 1
ATOM 1218 C C . LYS A 1 149 ? -10.291 7.867 2.460 1.00 94.31 149 LYS A C 1
ATOM 1220 O O . LYS A 1 149 ? -9.357 7.980 3.261 1.00 94.31 149 LYS A O 1
ATOM 1225 N N . LYS A 1 150 ? -10.124 7.475 1.192 1.00 95.31 150 LYS A N 1
ATOM 1226 C CA . LYS A 1 150 ? -8.798 7.321 0.583 1.00 95.31 150 LYS A CA 1
ATOM 1227 C C . LYS A 1 150 ? -8.067 8.661 0.620 1.00 95.31 150 LYS A C 1
ATOM 1229 O O . LYS A 1 150 ? -8.653 9.716 0.390 1.00 95.31 150 LYS A O 1
ATOM 1234 N N . GLN A 1 151 ? -6.777 8.612 0.914 1.00 93.56 151 GLN A N 1
ATOM 1235 C CA . GLN A 1 151 ? -5.902 9.771 0.934 1.00 93.56 151 GLN A CA 1
ATOM 1236 C C . GLN A 1 151 ? -4.864 9.645 -0.167 1.00 93.56 151 GLN A C 1
ATOM 1238 O O . GLN A 1 151 ? -4.196 8.617 -0.277 1.00 93.56 151 GLN A O 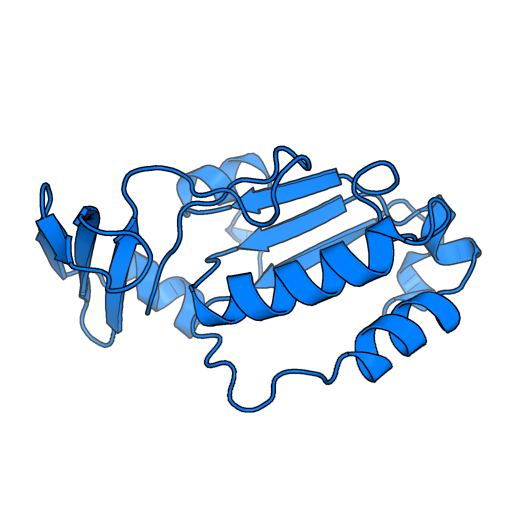1
ATOM 1243 N N . GLU A 1 152 ? -4.669 10.719 -0.922 1.00 94.38 152 GLU A N 1
ATOM 1244 C CA . GLU A 1 152 ? -3.640 10.775 -1.956 1.00 94.38 152 GLU A CA 1
ATOM 1245 C C . GLU A 1 152 ? -2.239 10.591 -1.351 1.00 94.38 152 GLU A C 1
ATOM 1247 O O . GLU A 1 152 ? -1.931 11.130 -0.278 1.00 94.38 152 GLU A O 1
ATOM 1252 N N . VAL A 1 153 ? -1.404 9.780 -2.000 1.00 95.75 153 VAL A N 1
ATOM 1253 C CA . VAL A 1 153 ? -0.025 9.495 -1.581 1.00 95.75 153 VAL A CA 1
ATOM 1254 C C . VAL A 1 153 ? 0.895 10.646 -1.963 1.00 95.75 153 VAL A C 1
ATOM 1256 O O . VAL A 1 153 ? 1.609 11.169 -1.104 1.00 95.75 153 VAL A O 1
ATOM 1259 N N . LEU A 1 154 ? 0.845 11.064 -3.226 1.00 94.19 154 LEU A N 1
ATOM 1260 C CA . LEU A 1 154 ? 1.591 12.186 -3.777 1.00 94.19 154 LEU A CA 1
ATOM 1261 C C . LEU A 1 154 ? 0.684 12.952 -4.742 1.00 94.19 154 LEU A C 1
ATOM 1263 O O . LEU A 1 154 ? 0.064 12.343 -5.608 1.00 94.19 154 LEU A O 1
ATOM 1267 N N . SER A 1 155 ? 0.639 14.273 -4.564 1.00 90.69 155 SER A N 1
ATOM 1268 C CA . SER A 1 155 ? -0.181 15.186 -5.363 1.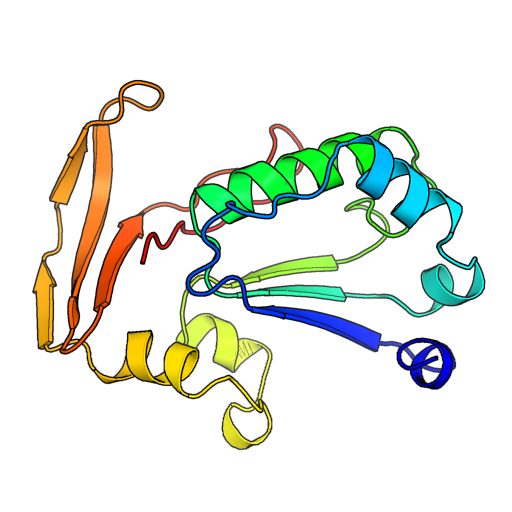00 90.69 155 SER A CA 1
ATOM 1269 C C . SER A 1 155 ? 0.065 14.998 -6.857 1.00 90.69 155 SER A C 1
ATOM 1271 O O . SER A 1 155 ? 1.212 15.056 -7.295 1.00 90.69 155 SER A O 1
ATOM 1273 N N . GLY A 1 156 ? -1.009 14.829 -7.626 1.00 88.38 156 GLY A N 1
ATOM 1274 C CA . GLY A 1 156 ? -0.977 14.797 -9.091 1.00 88.38 156 GLY A CA 1
ATOM 1275 C C . GLY A 1 156 ? -0.821 13.404 -9.703 1.00 88.38 156 GLY A C 1
ATOM 1276 O O . GLY A 1 156 ? -1.062 13.256 -10.894 1.00 88.38 156 GLY A O 1
ATOM 1277 N N . LEU A 1 157 ? -0.509 12.372 -8.910 1.00 87.75 157 LEU A N 1
ATOM 1278 C CA . LEU A 1 157 ? -0.355 10.998 -9.413 1.00 87.75 157 LEU A CA 1
ATOM 1279 C C . LEU A 1 157 ? -1.647 10.172 -9.364 1.00 87.75 157 LEU A C 1
ATOM 1281 O O . LEU A 1 157 ? -1.649 9.015 -9.767 1.00 87.75 157 LEU A O 1
ATOM 1285 N N . ARG A 1 158 ? -2.746 10.721 -8.822 1.00 90.50 158 ARG A N 1
ATOM 1286 C CA . ARG A 1 158 ? -4.046 10.032 -8.628 1.00 90.50 158 ARG A CA 1
ATOM 1287 C C . ARG A 1 158 ? -3.957 8.710 -7.842 1.00 90.50 158 ARG A C 1
ATOM 1289 O O . ARG A 1 158 ? -4.930 7.963 -7.760 1.00 90.50 158 ARG A O 1
ATOM 1296 N N . LEU A 1 159 ? -2.826 8.451 -7.185 1.00 95.31 159 LEU A N 1
ATOM 1297 C CA . LEU A 1 159 ? -2.612 7.311 -6.304 1.00 95.31 159 LEU A CA 1
ATOM 1298 C C . LEU A 1 159 ? -3.158 7.636 -4.916 1.00 95.31 159 LEU A C 1
ATOM 1300 O O . LEU A 1 159 ? -2.612 8.479 -4.200 1.00 95.31 159 LEU A O 1
ATOM 1304 N N . SER A 1 160 ? -4.235 6.962 -4.520 1.00 95.44 160 SER A N 1
ATOM 1305 C CA . SER A 1 160 ? -4.871 7.157 -3.218 1.00 95.44 160 SER A CA 1
ATOM 1306 C C . SER A 1 160 ? -5.122 5.831 -2.510 1.00 95.44 160 SER A C 1
ATOM 1308 O O . SER A 1 160 ? -5.543 4.851 -3.120 1.00 95.44 160 SER A O 1
ATOM 1310 N N . SER A 1 161 ? -4.860 5.809 -1.205 1.00 96.00 161 SER A N 1
ATOM 1311 C CA . SER A 1 161 ? -5.062 4.633 -0.359 1.00 96.00 161 SER A CA 1
ATOM 1312 C C . SER A 1 161 ? -5.816 5.008 0.896 1.00 96.00 161 SER A C 1
ATOM 1314 O O . SER A 1 161 ? -5.664 6.110 1.430 1.00 96.00 161 SER A O 1
ATOM 1316 N N . VAL A 1 162 ? -6.584 4.058 1.406 1.00 96.44 162 VAL A N 1
ATOM 1317 C CA . VAL A 1 162 ? -6.975 4.087 2.809 1.00 96.44 162 VAL A CA 1
ATOM 1318 C C . VAL A 1 162 ? -5.711 3.914 3.654 1.00 96.44 162 VAL A C 1
ATOM 1320 O O . VAL A 1 162 ? -4.826 3.148 3.271 1.00 96.44 162 VAL A O 1
ATOM 1323 N N . ILE A 1 163 ? -5.594 4.658 4.752 1.00 96.88 163 ILE A N 1
ATOM 1324 C CA . ILE A 1 163 ? -4.454 4.557 5.666 1.00 96.88 163 ILE A CA 1
ATOM 1325 C C . ILE A 1 163 ? -4.888 3.768 6.888 1.00 96.88 163 ILE A C 1
ATOM 1327 O O . ILE A 1 163 ? -5.844 4.175 7.545 1.00 96.88 163 ILE A O 1
ATOM 1331 N N . ASN A 1 164 ? -4.195 2.670 7.175 1.00 96.88 164 ASN A N 1
ATOM 1332 C CA . ASN A 1 164 ? -4.446 1.804 8.318 1.00 96.88 164 ASN A CA 1
ATOM 1333 C C . ASN A 1 164 ? -3.251 1.854 9.276 1.00 96.88 164 ASN A C 1
ATOM 1335 O O . ASN A 1 164 ? -2.263 1.161 9.061 1.00 96.88 164 ASN A O 1
ATOM 1339 N N . ASP A 1 165 ? -3.307 2.718 10.290 1.00 95.81 165 ASP A N 1
ATOM 1340 C CA . ASP A 1 165 ? -2.284 2.754 11.343 1.00 95.81 165 ASP A CA 1
ATOM 1341 C C . ASP A 1 165 ? -2.563 1.607 12.334 1.00 95.81 165 ASP A C 1
ATOM 1343 O O . ASP A 1 165 ? -3.684 1.519 12.832 1.00 95.81 165 ASP A O 1
ATOM 1347 N N . ILE A 1 166 ? -1.574 0.738 12.580 1.00 94.31 166 ILE A N 1
ATOM 1348 C CA . ILE A 1 166 ? -1.661 -0.485 13.407 1.00 94.31 166 ILE A CA 1
ATOM 1349 C C . ILE A 1 166 ? -0.629 -0.406 14.531 1.00 94.31 166 ILE A C 1
ATOM 1351 O O . ILE A 1 166 ? 0.503 0.041 14.222 1.00 94.31 166 ILE A O 1
#

Radius of gyration: 16.93 Å; chains: 1; bounding box: 38×38×41 Å

Secondary structure (DSSP, 8-state):
--GGGTTTS-EEEEEE-TT---TTPPPHHHHHHHHHTS-HHHHHHEEEEEEES--HHHHHHHHHHHHHHTT-TT-TTSTTTSEEEEE-SHHHHHHH--GGG----HHHHHHHHTEEEEEEEEEEEETTTEEEEEEEEEESS-EEEEESS-EESSTTS--EE--EE-